Protein AF-A0A7C5MEH5-F1 (afdb_monomer_lite)

Sequence (62 aa):
MDEPQRLLLEEASEWCLLGLLFRCPNAGWREKIAGLASAVRDPALKEAARLASVQGSEALYH

Structure (mmCIF, N/CA/C/O backbone):
data_AF-A0A7C5MEH5-F1
#
_entry.id   AF-A0A7C5MEH5-F1
#
loop_
_atom_site.group_PDB
_atom_site.id
_atom_site.type_symbol
_atom_site.label_atom_id
_atom_site.label_alt_id
_atom_site.label_comp_id
_atom_site.label_asym_id
_atom_site.label_entity_id
_atom_site.label_seq_id
_atom_site.pdbx_PDB_ins_code
_atom_site.Cartn_x
_atom_site.Cartn_y
_atom_site.Cartn_z
_atom_site.occupancy
_atom_site.B_iso_or_equiv
_atom_site.auth_seq_id
_atom_site.auth_comp_id
_atom_site.auth_asym_id
_atom_site.auth_atom_id
_atom_site.pdbx_PDB_model_num
ATOM 1 N N . MET A 1 1 ? -8.877 -13.475 15.435 1.00 75.25 1 MET A N 1
ATOM 2 C CA . MET A 1 1 ? -8.131 -12.231 15.695 1.00 75.25 1 MET A CA 1
ATOM 3 C C . MET A 1 1 ? -9.124 -11.282 16.316 1.00 75.25 1 MET A C 1
ATOM 5 O O . MET A 1 1 ? -10.201 -11.147 15.744 1.00 75.25 1 MET A O 1
ATOM 9 N N . ASP A 1 2 ? -8.819 -10.723 17.482 1.00 91.06 2 ASP A N 1
ATOM 10 C CA . ASP A 1 2 ? -9.762 -9.822 18.143 1.00 91.06 2 ASP A CA 1
ATOM 11 C C . ASP A 1 2 ? -9.745 -8.447 17.458 1.00 91.06 2 ASP A C 1
ATOM 13 O O . ASP A 1 2 ? -8.822 -8.118 16.706 1.00 91.06 2 ASP A O 1
ATOM 17 N N . GLU A 1 3 ? -10.801 -7.667 17.683 1.00 89.50 3 GLU A N 1
ATOM 18 C CA . GLU A 1 3 ? -11.031 -6.380 17.016 1.00 89.50 3 GLU A CA 1
ATOM 19 C C . GLU A 1 3 ? -9.838 -5.403 17.119 1.00 89.50 3 GLU A C 1
ATOM 21 O O . GLU A 1 3 ? -9.443 -4.859 16.086 1.00 89.50 3 GLU A O 1
ATOM 26 N N . PRO A 1 4 ? -9.189 -5.215 18.289 1.00 93.56 4 PRO A N 1
ATOM 27 C CA . PRO A 1 4 ? -8.056 -4.294 18.406 1.00 93.56 4 PRO A CA 1
ATOM 28 C C . PRO A 1 4 ? -6.854 -4.697 17.545 1.00 93.56 4 PRO A C 1
ATOM 30 O O . PRO A 1 4 ? -6.223 -3.852 16.916 1.00 93.56 4 PRO A O 1
ATOM 33 N N . GLN A 1 5 ? -6.538 -5.991 17.481 1.00 93.31 5 GLN A N 1
ATOM 34 C CA . GLN A 1 5 ? -5.420 -6.501 16.688 1.00 93.31 5 GLN A CA 1
ATOM 35 C C . GLN A 1 5 ? -5.675 -6.312 15.191 1.00 93.31 5 GLN A C 1
ATOM 37 O O . GLN A 1 5 ? -4.734 -6.036 14.449 1.00 93.31 5 GLN A O 1
ATOM 42 N N . ARG A 1 6 ? -6.935 -6.423 14.748 1.00 91.38 6 ARG A N 1
ATOM 43 C CA . ARG A 1 6 ? -7.299 -6.139 13.357 1.00 91.38 6 ARG A CA 1
ATOM 44 C C . ARG A 1 6 ? -7.072 -4.669 13.021 1.00 91.38 6 ARG A C 1
ATOM 46 O O . ARG A 1 6 ? -6.405 -4.394 12.032 1.00 91.38 6 ARG A O 1
ATOM 53 N N . LEU A 1 7 ? -7.556 -3.753 13.861 1.00 92.12 7 LEU A N 1
ATOM 54 C CA . LEU A 1 7 ? -7.381 -2.310 13.652 1.00 92.12 7 LEU A CA 1
ATOM 55 C C . LEU A 1 7 ? -5.900 -1.918 13.584 1.00 92.12 7 LEU A C 1
ATOM 57 O O . LEU A 1 7 ? -5.496 -1.203 12.675 1.00 92.12 7 LEU A O 1
ATOM 61 N N . LEU A 1 8 ? -5.068 -2.457 14.480 1.00 94.12 8 LEU A N 1
ATOM 62 C CA . LEU A 1 8 ? -3.626 -2.194 14.465 1.00 94.12 8 LEU A CA 1
ATOM 63 C C . LEU A 1 8 ? -2.942 -2.707 13.189 1.00 94.12 8 LEU A C 1
ATOM 65 O O . LEU A 1 8 ? -2.020 -2.070 12.686 1.00 94.12 8 LEU A O 1
ATOM 69 N N . LEU A 1 9 ? -3.372 -3.855 12.656 1.00 91.88 9 LEU A N 1
ATOM 70 C CA . LEU A 1 9 ? -2.842 -4.380 11.395 1.00 91.88 9 LEU A CA 1
ATOM 71 C C . LEU A 1 9 ? -3.308 -3.570 10.183 1.00 91.88 9 LEU A C 1
ATOM 73 O O . LEU A 1 9 ? -2.528 -3.390 9.246 1.00 91.88 9 LEU A O 1
ATOM 77 N N . GLU A 1 10 ? -4.548 -3.084 10.196 1.00 92.31 10 GLU A N 1
ATOM 78 C CA . GLU A 1 10 ? -5.072 -2.172 9.176 1.00 92.31 10 GLU A CA 1
ATOM 79 C C . GLU A 1 10 ? -4.252 -0.872 9.167 1.00 92.31 10 GLU A C 1
ATOM 81 O O . GLU A 1 10 ? -3.662 -0.536 8.141 1.00 92.31 10 GLU A O 1
ATOM 86 N N . GLU A 1 11 ? -4.094 -0.215 10.320 1.00 94.81 11 GLU A N 1
ATOM 87 C CA . GLU A 1 11 ? -3.286 1.007 10.457 1.00 94.81 11 GLU A CA 1
ATOM 88 C C . GLU A 1 11 ? -1.826 0.783 10.038 1.00 94.81 11 GLU A C 1
ATOM 90 O O . GLU A 1 11 ? -1.253 1.570 9.283 1.00 94.81 11 GLU A O 1
ATOM 95 N N . ALA A 1 12 ? -1.208 -0.318 10.475 1.00 95.62 12 ALA A N 1
ATOM 96 C CA . ALA A 1 12 ? 0.153 -0.656 10.068 1.00 95.62 12 ALA A CA 1
ATOM 97 C C . ALA A 1 12 ? 0.263 -0.844 8.545 1.00 95.62 12 ALA A C 1
ATOM 99 O O . ALA A 1 12 ? 1.241 -0.406 7.937 1.00 95.62 12 ALA A O 1
ATOM 100 N N . SER A 1 13 ? -0.746 -1.456 7.918 1.00 95.75 13 SER A N 1
ATOM 101 C CA . SER A 1 13 ? -0.785 -1.653 6.466 1.00 95.75 13 SER A CA 1
ATOM 102 C C . SER A 1 13 ? -0.872 -0.326 5.715 1.00 95.75 13 SER A C 1
ATOM 104 O O . SER A 1 13 ? -0.204 -0.167 4.692 1.00 95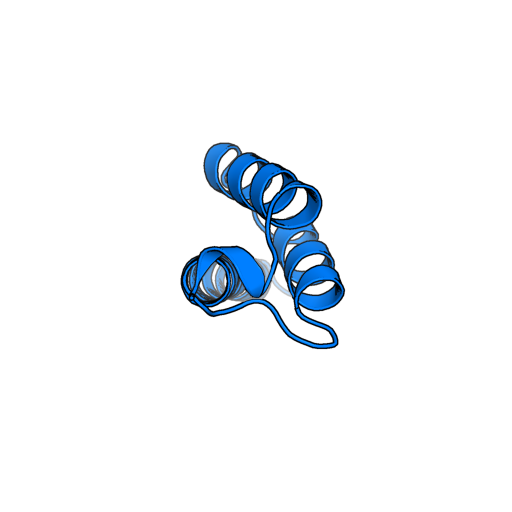.75 13 SER A O 1
ATOM 106 N N . GLU A 1 14 ? -1.626 0.642 6.239 1.00 96.69 14 GLU A N 1
ATOM 107 C CA . GLU A 1 14 ? -1.725 1.994 5.680 1.00 96.69 14 GLU A CA 1
ATOM 108 C C . GLU A 1 14 ? -0.372 2.714 5.707 1.00 96.69 14 GLU A C 1
ATOM 110 O O . GLU A 1 14 ? 0.101 3.194 4.671 1.00 96.69 14 GLU A O 1
ATOM 115 N N . TRP A 1 15 ? 0.318 2.698 6.851 1.00 96.88 15 TRP A N 1
ATOM 116 C CA . TRP A 1 15 ? 1.654 3.288 6.975 1.00 96.88 15 TRP A CA 1
ATOM 117 C C . TRP A 1 15 ? 2.695 2.594 6.094 1.00 96.88 15 TRP A C 1
ATOM 119 O O . TRP A 1 15 ? 3.512 3.257 5.445 1.00 96.88 15 TRP A O 1
ATOM 129 N N . CYS A 1 16 ? 2.666 1.261 6.028 1.00 96.31 16 CYS A N 1
ATOM 130 C CA . CYS A 1 16 ? 3.552 0.499 5.155 1.00 96.31 16 CYS A CA 1
ATOM 131 C C . CYS A 1 16 ? 3.314 0.826 3.678 1.00 96.31 16 CYS A C 1
ATOM 133 O O . CYS A 1 16 ? 4.282 0.985 2.930 1.00 96.31 16 CYS A O 1
ATOM 135 N N . LEU A 1 17 ? 2.052 0.948 3.257 1.00 96.69 17 LEU A N 1
ATOM 136 C CA . LEU A 1 17 ? 1.701 1.282 1.882 1.00 96.69 17 LEU A CA 1
ATOM 137 C C . LEU A 1 17 ? 2.163 2.694 1.524 1.00 96.6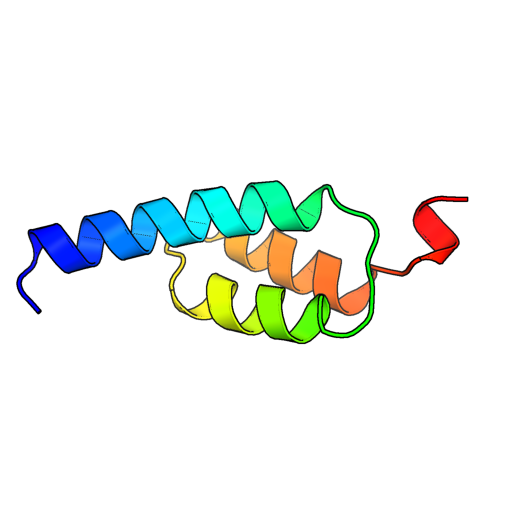9 17 LEU A C 1
ATOM 139 O O . LEU A 1 17 ? 2.836 2.857 0.509 1.00 96.69 17 LEU A O 1
ATOM 143 N N . LEU A 1 18 ? 1.899 3.688 2.377 1.00 95.75 18 LEU A N 1
ATOM 144 C CA . LEU A 1 18 ? 2.408 5.051 2.196 1.00 95.75 18 LEU A CA 1
ATOM 145 C C . LEU A 1 18 ? 3.927 5.051 2.002 1.00 95.75 18 LEU A C 1
ATOM 147 O O . LEU A 1 18 ? 4.427 5.576 1.011 1.00 95.75 18 LEU A O 1
ATOM 151 N N . GLY A 1 19 ? 4.667 4.392 2.894 1.00 95.00 19 GLY A N 1
ATOM 152 C CA . GLY A 1 19 ? 6.122 4.303 2.788 1.00 95.00 19 GLY A CA 1
ATOM 153 C C . GLY A 1 19 ? 6.611 3.577 1.530 1.00 95.00 19 GLY A C 1
ATOM 154 O O . GLY A 1 19 ? 7.703 3.875 1.049 1.00 95.00 19 GLY A O 1
ATOM 155 N N . LEU A 1 20 ? 5.838 2.631 0.994 1.00 95.00 20 LEU A N 1
ATOM 156 C CA . LEU A 1 20 ? 6.173 1.889 -0.222 1.00 95.00 20 LEU A CA 1
ATOM 157 C C . LEU A 1 20 ? 5.937 2.712 -1.496 1.00 95.00 20 LEU A C 1
ATOM 159 O O . LEU A 1 20 ? 6.740 2.614 -2.425 1.00 95.00 20 LEU A O 1
ATOM 163 N N . LEU A 1 21 ? 4.887 3.539 -1.526 1.00 94.06 21 LEU A N 1
ATOM 164 C CA . LEU A 1 21 ? 4.536 4.394 -2.668 1.00 94.06 21 LEU A CA 1
ATOM 165 C C . LEU A 1 21 ? 5.613 5.437 -2.994 1.00 94.06 21 LEU A C 1
ATOM 167 O O . LEU A 1 21 ? 5.743 5.830 -4.148 1.00 94.06 21 LEU A O 1
ATOM 171 N N . PHE A 1 22 ? 6.406 5.847 -2.003 1.00 91.62 22 PHE A N 1
ATOM 172 C CA . PHE A 1 22 ? 7.503 6.805 -2.179 1.00 91.62 22 PHE A CA 1
ATOM 173 C C . PHE A 1 22 ? 8.872 6.156 -2.433 1.00 91.62 22 PHE A C 1
ATOM 175 O O . PHE A 1 22 ? 9.892 6.849 -2.464 1.00 91.62 22 PHE A O 1
ATOM 182 N N . ARG A 1 23 ? 8.934 4.833 -2.625 1.00 90.31 23 ARG A N 1
ATOM 183 C CA . ARG A 1 23 ? 10.174 4.117 -2.963 1.00 90.31 23 ARG A CA 1
ATOM 184 C C . ARG A 1 23 ? 10.239 3.821 -4.454 1.00 90.31 23 ARG A C 1
ATOM 186 O O . ARG A 1 23 ? 9.213 3.563 -5.077 1.00 90.31 23 ARG A O 1
ATOM 193 N N . CYS A 1 24 ? 11.462 3.772 -4.985 1.00 89.75 24 CYS A N 1
ATOM 194 C CA . CYS A 1 24 ? 11.697 3.318 -6.351 1.00 89.75 24 CYS A CA 1
ATOM 195 C C . CYS A 1 24 ? 11.096 1.911 -6.539 1.00 89.75 24 CYS A C 1
ATOM 197 O O . CYS A 1 24 ? 11.387 1.022 -5.721 1.00 89.75 24 CYS A O 1
ATOM 199 N N . PRO A 1 25 ? 10.243 1.702 -7.559 1.00 90.25 25 PRO A N 1
ATOM 200 C CA . PRO A 1 25 ? 9.732 0.382 -7.892 1.00 90.25 25 PRO A CA 1
ATOM 201 C C . PRO A 1 25 ? 10.879 -0.604 -8.110 1.00 90.25 25 PRO A C 1
ATOM 203 O O . PRO A 1 25 ? 11.932 -0.237 -8.602 1.00 90.25 25 PRO A O 1
ATOM 206 N N . ASN A 1 26 ? 10.691 -1.857 -7.715 1.00 88.50 26 ASN A N 1
ATOM 207 C CA . ASN A 1 26 ? 11.657 -2.930 -7.937 1.00 88.50 26 ASN A CA 1
ATOM 208 C C . ASN A 1 26 ? 10.930 -4.274 -8.060 1.00 88.50 26 ASN A C 1
ATOM 210 O O . ASN A 1 26 ? 9.694 -4.340 -8.006 1.00 88.50 26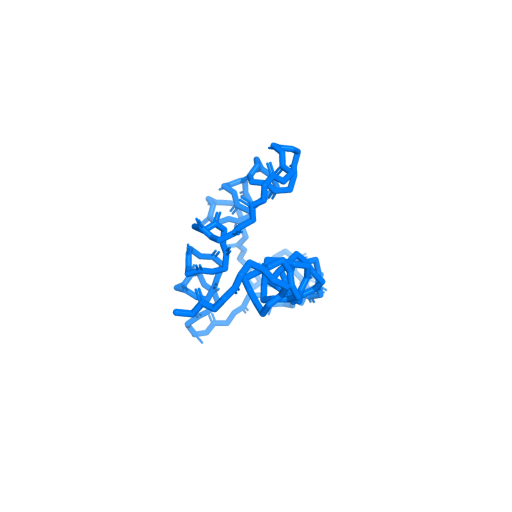 ASN A O 1
ATOM 214 N N . ALA A 1 27 ? 11.691 -5.360 -8.205 1.00 87.56 27 ALA A N 1
ATOM 215 C CA . ALA A 1 27 ? 11.143 -6.711 -8.199 1.00 87.56 27 ALA A CA 1
ATOM 216 C C . ALA A 1 27 ? 10.278 -6.956 -6.941 1.00 87.56 27 ALA A C 1
ATOM 218 O O . ALA A 1 27 ? 10.734 -6.830 -5.803 1.00 87.56 27 ALA A O 1
ATOM 219 N N . GLY A 1 28 ? 9.003 -7.292 -7.156 1.00 89.62 28 GLY A N 1
ATOM 220 C CA . GLY A 1 28 ? 8.025 -7.550 -6.094 1.00 89.62 28 GLY A CA 1
ATOM 221 C C . GLY A 1 28 ? 7.371 -6.306 -5.478 1.00 89.62 28 GLY A C 1
AT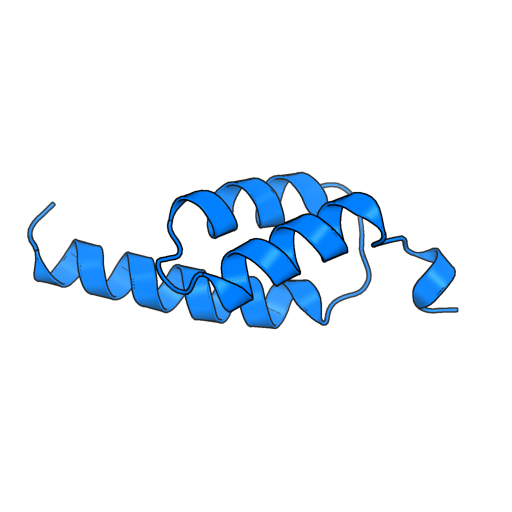OM 222 O O . GLY A 1 28 ? 6.525 -6.437 -4.594 1.00 89.62 28 GLY A O 1
ATOM 223 N N . TRP A 1 29 ? 7.701 -5.091 -5.927 1.00 93.44 29 TRP A N 1
ATOM 224 C CA . TRP A 1 29 ? 7.060 -3.865 -5.430 1.00 93.44 29 TRP A CA 1
ATOM 225 C C . TRP A 1 29 ? 5.548 -3.849 -5.705 1.00 93.44 29 TRP A C 1
ATOM 227 O O . TRP A 1 29 ? 4.760 -3.558 -4.807 1.00 93.44 29 TRP A O 1
ATOM 237 N N . ARG A 1 30 ? 5.129 -4.254 -6.913 1.00 93.12 30 ARG A N 1
ATOM 238 C CA . ARG A 1 30 ? 3.705 -4.309 -7.301 1.00 93.12 30 ARG A CA 1
ATOM 239 C C . ARG A 1 30 ? 2.911 -5.320 -6.477 1.00 93.12 30 ARG A C 1
ATOM 241 O O . ARG A 1 30 ? 1.808 -5.021 -6.035 1.00 93.12 30 ARG A O 1
ATOM 248 N N . GLU A 1 31 ? 3.487 -6.492 -6.228 1.00 93.88 31 GLU A N 1
ATOM 249 C CA . GLU A 1 31 ? 2.871 -7.538 -5.401 1.00 93.88 31 GLU A CA 1
ATOM 250 C C . GLU A 1 31 ? 2.696 -7.067 -3.954 1.00 93.88 31 GLU A C 1
ATOM 252 O O . GLU A 1 31 ? 1.639 -7.271 -3.358 1.00 93.88 31 GLU A O 1
ATOM 257 N N . LYS A 1 32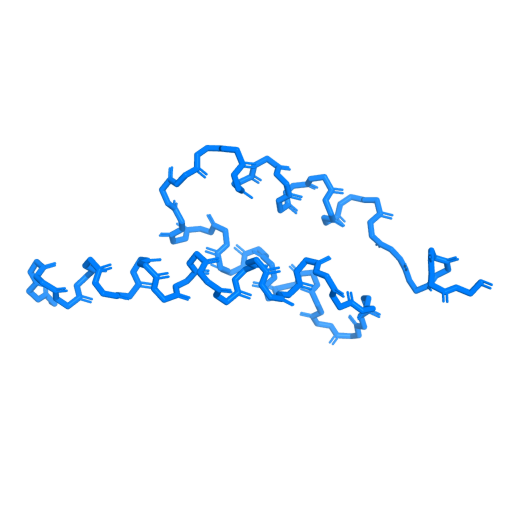 ? 3.694 -6.362 -3.405 1.00 94.69 32 LYS A N 1
ATOM 258 C CA . LYS A 1 32 ? 3.615 -5.764 -2.065 1.00 94.69 32 LYS A C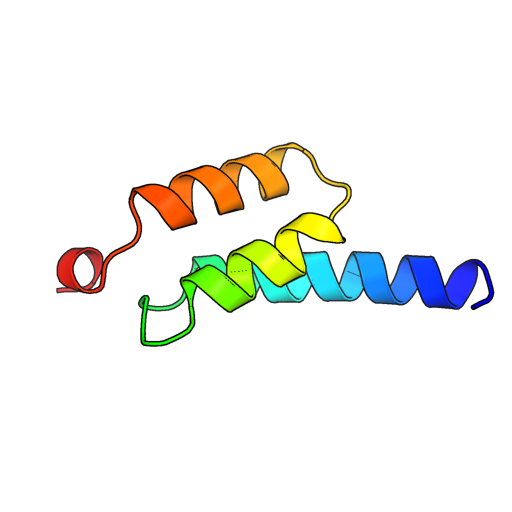A 1
ATOM 259 C C . LYS A 1 32 ? 2.544 -4.677 -1.981 1.00 94.69 32 LYS A C 1
ATOM 261 O O . LYS A 1 32 ? 1.792 -4.663 -1.010 1.00 94.69 32 LYS A O 1
ATOM 266 N N . ILE A 1 33 ? 2.437 -3.807 -2.990 1.00 95.06 33 ILE A N 1
ATOM 267 C CA . ILE A 1 33 ? 1.356 -2.813 -3.057 1.00 95.06 33 ILE A CA 1
ATOM 268 C C . ILE A 1 33 ? -0.008 -3.498 -3.090 1.00 95.06 33 ILE A C 1
ATOM 270 O O . ILE A 1 33 ? -0.876 -3.134 -2.302 1.00 95.06 33 ILE A O 1
ATOM 274 N N . ALA A 1 34 ? -0.196 -4.499 -3.954 1.00 93.75 34 ALA A N 1
ATOM 275 C CA . ALA A 1 34 ? -1.463 -5.217 -4.067 1.00 93.75 34 ALA A CA 1
ATOM 276 C C . ALA A 1 34 ? -1.851 -5.912 -2.750 1.00 93.75 34 ALA A C 1
ATOM 278 O O . ALA A 1 34 ? -3.003 -5.830 -2.324 1.00 93.75 34 ALA A O 1
ATOM 279 N N . GLY A 1 35 ? -0.880 -6.542 -2.079 1.00 94.56 35 GLY A N 1
ATOM 280 C CA . GLY A 1 35 ? -1.081 -7.169 -0.775 1.00 94.56 35 GLY A CA 1
ATOM 281 C C . GLY A 1 35 ? -1.532 -6.168 0.288 1.00 94.56 35 GLY A C 1
ATOM 282 O O . GLY A 1 35 ? -2.563 -6.375 0.925 1.00 94.56 35 GLY A O 1
ATOM 283 N N . LEU A 1 36 ? -0.815 -5.051 0.435 1.00 94.88 36 LEU A N 1
ATOM 284 C CA . LEU A 1 36 ? -1.136 -4.024 1.433 1.00 94.88 36 LEU A CA 1
ATOM 285 C C . LEU A 1 36 ? -2.466 -3.317 1.134 1.00 94.88 36 LEU A C 1
ATOM 287 O O . LEU A 1 36 ? -3.278 -3.131 2.035 1.00 94.88 36 LEU A O 1
ATOM 291 N N . ALA A 1 37 ? -2.737 -2.986 -0.132 1.00 94.06 37 ALA A N 1
ATOM 292 C CA . ALA A 1 37 ? -3.959 -2.290 -0.538 1.00 94.06 37 ALA A CA 1
ATOM 293 C C . ALA A 1 37 ? -5.245 -3.077 -0.222 1.00 94.06 37 ALA A C 1
ATOM 295 O O . ALA A 1 37 ? -6.301 -2.471 -0.033 1.00 94.06 37 ALA A O 1
ATOM 296 N N . SER A 1 38 ? -5.163 -4.411 -0.128 1.00 92.50 38 SER A N 1
ATOM 297 C CA . SER A 1 38 ? -6.299 -5.259 0.257 1.00 92.50 38 SER A CA 1
ATOM 298 C C . SER A 1 38 ? -6.745 -5.064 1.713 1.00 92.50 38 SER A C 1
ATOM 300 O O . SER A 1 38 ? -7.922 -5.260 2.013 1.00 92.50 38 SER A O 1
ATOM 302 N N . ALA A 1 39 ? -5.831 -4.635 2.591 1.00 90.88 39 ALA A N 1
ATOM 303 C CA . ALA A 1 39 ? -6.057 -4.465 4.026 1.00 90.88 39 ALA A CA 1
ATOM 304 C C . ALA A 1 39 ? -6.303 -3.004 4.451 1.00 90.88 39 ALA A C 1
ATOM 306 O O . ALA A 1 39 ? -6.743 -2.755 5.567 1.00 90.88 39 ALA A O 1
ATOM 307 N N . VAL A 1 40 ? -6.044 -2.035 3.570 1.00 91.44 40 VAL A N 1
ATOM 308 C CA . VAL A 1 40 ? -6.272 -0.602 3.828 1.00 91.44 40 VAL A CA 1
ATOM 309 C C . VAL A 1 40 ? -7.768 -0.265 3.832 1.00 91.44 40 VAL A C 1
ATOM 311 O O . VAL A 1 40 ? -8.546 -0.877 3.092 1.00 91.44 40 VAL A O 1
ATOM 314 N N . ARG A 1 41 ? -8.204 0.728 4.620 1.00 89.88 41 ARG A N 1
ATOM 315 C CA . ARG A 1 41 ? -9.593 1.233 4.581 1.00 89.88 41 ARG A CA 1
ATOM 316 C C . ARG A 1 41 ? -9.705 2.563 3.857 1.00 89.88 41 ARG A C 1
ATOM 318 O O . ARG A 1 41 ? -10.716 2.769 3.183 1.00 89.88 41 ARG A O 1
ATOM 325 N N . ASP A 1 42 ? -8.674 3.401 3.931 1.00 94.06 42 ASP A N 1
ATOM 326 C CA . ASP A 1 42 ? -8.653 4.699 3.263 1.00 94.06 42 ASP A CA 1
ATOM 327 C C . ASP A 1 42 ? -8.827 4.558 1.725 1.00 94.06 42 ASP A C 1
ATOM 329 O O . ASP A 1 42 ? -7.998 3.937 1.044 1.00 94.06 42 ASP A O 1
ATOM 333 N N . PRO A 1 43 ? -9.911 5.111 1.144 1.00 94.19 43 PRO A N 1
ATOM 334 C CA . PRO A 1 43 ? -10.191 4.992 -0.283 1.00 94.19 43 PRO A CA 1
ATOM 335 C C . PRO A 1 43 ? -9.212 5.784 -1.161 1.00 94.19 43 PRO A C 1
ATOM 337 O O . PRO A 1 43 ? -8.918 5.349 -2.275 1.00 94.19 43 PRO A O 1
ATOM 340 N N . ALA A 1 44 ? -8.681 6.910 -0.679 1.00 95.62 44 ALA A N 1
ATOM 341 C CA . ALA A 1 44 ? -7.679 7.683 -1.405 1.00 95.62 44 ALA A CA 1
ATOM 342 C C . ALA A 1 44 ? -6.356 6.913 -1.473 1.00 95.62 44 ALA A C 1
ATOM 344 O O . ALA A 1 44 ? -5.713 6.872 -2.523 1.00 95.62 44 ALA A O 1
ATOM 345 N N . LEU A 1 45 ? -5.986 6.226 -0.391 1.00 95.31 45 LEU A N 1
ATOM 346 C CA . LEU A 1 45 ? -4.783 5.403 -0.359 1.00 95.31 45 LEU A CA 1
ATOM 347 C C . LEU A 1 45 ? -4.904 4.151 -1.248 1.00 95.31 45 LEU A C 1
ATOM 349 O O . LEU A 1 45 ? -3.943 3.781 -1.927 1.00 95.31 45 LEU A O 1
ATOM 353 N N . LYS A 1 46 ? -6.093 3.537 -1.331 1.00 95.56 46 LYS A N 1
ATOM 354 C CA . LYS A 1 46 ? -6.374 2.471 -2.315 1.00 95.56 46 LYS A CA 1
ATOM 355 C C . LYS A 1 46 ? -6.218 2.950 -3.751 1.00 95.56 46 LYS A C 1
ATOM 357 O O . LYS A 1 46 ? -5.630 2.251 -4.575 1.00 95.56 46 LYS A O 1
ATOM 362 N N . GLU A 1 47 ? -6.734 4.136 -4.052 1.00 95.94 47 GLU A N 1
ATOM 363 C CA . GLU A 1 47 ? -6.617 4.706 -5.390 1.00 95.94 47 GLU A CA 1
ATOM 364 C C . GLU A 1 47 ? -5.160 5.046 -5.727 1.00 95.94 47 GLU A C 1
ATOM 366 O O . GLU A 1 47 ? -4.688 4.727 -6.820 1.00 95.94 47 GLU A O 1
ATOM 371 N N . ALA A 1 48 ? -4.402 5.583 -4.768 1.00 95.50 48 ALA A N 1
ATOM 372 C CA . ALA A 1 48 ? -2.968 5.805 -4.921 1.00 95.50 48 ALA A CA 1
ATOM 373 C C . ALA A 1 48 ? -2.215 4.496 -5.217 1.00 95.50 48 ALA A C 1
ATOM 375 O O . ALA A 1 48 ? -1.420 4.448 -6.154 1.00 95.50 48 ALA A O 1
ATOM 376 N N . ALA A 1 49 ? -2.514 3.408 -4.497 1.00 95.69 49 ALA A N 1
ATOM 377 C CA . ALA A 1 49 ? -1.955 2.080 -4.764 1.00 95.69 49 ALA A CA 1
ATOM 378 C C . ALA A 1 49 ? -2.280 1.558 -6.168 1.00 95.69 49 ALA A C 1
ATOM 380 O O . ALA A 1 49 ? -1.416 0.977 -6.836 1.00 95.69 49 ALA A O 1
ATOM 381 N N . ARG A 1 50 ? -3.507 1.785 -6.645 1.00 95.56 50 ARG A N 1
ATOM 382 C CA . ARG A 1 50 ? -3.929 1.407 -7.997 1.00 95.56 50 ARG A CA 1
ATOM 383 C C . ARG A 1 50 ? -3.151 2.187 -9.056 1.00 95.56 50 ARG A C 1
ATOM 385 O O . ARG A 1 50 ? -2.593 1.580 -9.970 1.00 95.56 50 ARG A O 1
ATOM 392 N N . LEU A 1 51 ? -3.084 3.512 -8.928 1.00 94.56 51 LEU A N 1
ATOM 393 C CA . LEU A 1 51 ? -2.354 4.383 -9.853 1.00 94.56 51 LEU A CA 1
ATOM 394 C C . LEU A 1 51 ? -0.863 4.042 -9.878 1.00 94.56 51 LEU A C 1
ATOM 396 O O . LEU A 1 51 ? -0.293 3.856 -10.952 1.00 94.56 51 LEU A O 1
ATOM 400 N N . ALA A 1 52 ? -0.258 3.872 -8.705 1.00 92.94 52 ALA A N 1
ATOM 401 C CA . ALA A 1 52 ? 1.137 3.491 -8.552 1.00 92.94 52 ALA A CA 1
ATOM 402 C C . ALA A 1 52 ? 1.430 2.114 -9.169 1.00 92.94 52 ALA A C 1
ATOM 404 O O . ALA A 1 52 ? 2.434 1.954 -9.853 1.00 92.94 52 ALA A O 1
ATOM 405 N N . SER A 1 53 ? 0.534 1.134 -9.028 1.00 90.62 53 SER A N 1
ATOM 406 C CA . SER A 1 53 ? 0.708 -0.187 -9.653 1.00 90.62 53 SER A CA 1
ATOM 407 C C . SER A 1 53 ? 0.671 -0.141 -11.186 1.00 90.62 53 SER A C 1
ATOM 409 O O . SER A 1 53 ? 1.350 -0.936 -11.837 1.00 90.62 53 SER A O 1
ATOM 411 N N . VAL A 1 54 ? -0.108 0.779 -11.765 1.00 90.31 54 VAL A N 1
ATOM 412 C CA . VAL A 1 54 ? -0.237 0.945 -13.223 1.00 90.31 54 VAL A CA 1
ATOM 413 C C . VAL A 1 54 ? 0.917 1.766 -13.798 1.00 90.31 54 VAL A C 1
ATOM 415 O O . VAL A 1 54 ? 1.471 1.405 -14.832 1.00 90.31 54 VAL A O 1
ATOM 418 N N . GLN A 1 55 ? 1.269 2.869 -13.139 1.00 87.88 55 GLN A N 1
ATOM 419 C CA . GLN A 1 55 ? 2.167 3.890 -13.685 1.00 87.88 55 GLN A CA 1
ATOM 420 C C . GLN A 1 55 ? 3.590 3.797 -13.125 1.00 87.88 55 GLN A C 1
ATOM 422 O O . GLN A 1 55 ? 4.538 4.247 -13.763 1.00 87.88 55 GLN A O 1
ATOM 427 N N . GLY A 1 56 ? 3.756 3.197 -11.946 1.00 85.69 56 GLY A N 1
ATOM 428 C CA . GLY A 1 56 ? 5.037 3.062 -11.268 1.00 85.69 56 GLY A CA 1
ATOM 429 C C . GLY A 1 56 ? 6.018 2.220 -12.077 1.00 85.69 56 GLY A C 1
ATOM 430 O O . GLY A 1 56 ? 5.751 1.059 -12.421 1.00 85.69 56 GLY A O 1
ATOM 431 N N . SER A 1 57 ? 7.171 2.820 -12.356 1.00 82.94 57 SER A N 1
ATOM 432 C CA . SER A 1 57 ? 8.324 2.176 -12.975 1.00 82.94 57 SER A CA 1
ATOM 433 C C . SER A 1 57 ? 9.623 2.773 -12.432 1.00 82.94 57 SER A C 1
ATOM 435 O O . SER A 1 57 ? 9.638 3.917 -11.977 1.00 82.94 57 SER A O 1
ATOM 437 N N . GLU A 1 58 ? 10.712 2.005 -12.508 1.00 82.69 58 GLU A N 1
ATOM 438 C CA . GLU A 1 58 ? 12.067 2.477 -12.177 1.00 82.69 58 GLU A CA 1
ATOM 439 C C . GLU A 1 58 ? 12.461 3.717 -12.998 1.00 82.69 58 GLU A C 1
ATOM 441 O O . GLU A 1 58 ? 13.141 4.606 -12.499 1.00 82.69 58 GLU A O 1
ATOM 446 N N . ALA A 1 59 ? 11.959 3.833 -14.233 1.00 79.38 59 ALA A N 1
ATOM 447 C CA . ALA A 1 59 ? 12.243 4.952 -15.131 1.00 79.38 59 ALA A CA 1
ATOM 448 C C . ALA A 1 59 ? 11.711 6.312 -14.641 1.00 79.38 59 ALA A C 1
ATOM 450 O O . ALA A 1 59 ? 12.153 7.337 -15.138 1.00 79.38 59 ALA A O 1
ATOM 451 N N . LEU A 1 60 ? 10.780 6.344 -13.679 1.00 75.75 60 LEU A N 1
ATOM 452 C CA . LEU A 1 60 ? 10.303 7.596 -13.074 1.00 75.75 60 LEU A CA 1
ATOM 453 C C . LEU A 1 60 ? 11.266 8.164 -12.014 1.00 75.75 60 LEU A C 1
ATOM 455 O O . LEU A 1 60 ? 11.024 9.255 -11.506 1.00 75.75 60 LEU A O 1
ATOM 459 N N . TYR A 1 61 ? 12.318 7.423 -11.652 1.00 69.06 61 TYR A N 1
ATOM 460 C CA . TYR A 1 61 ? 13.290 7.791 -10.616 1.00 69.06 61 TYR A CA 1
ATOM 461 C C . TYR A 1 61 ? 14.664 8.218 -11.170 1.00 69.06 61 TYR A C 1
ATOM 463 O O . TYR A 1 61 ? 15.559 8.530 -10.381 1.00 69.06 61 TYR A O 1
ATOM 471 N N . HIS A 1 62 ? 14.836 8.240 -12.494 1.00 61.97 62 HIS A N 1
ATOM 472 C CA . HIS A 1 62 ? 16.075 8.593 -13.197 1.00 61.97 62 HIS A CA 1
ATOM 473 C C . HIS A 1 62 ? 15.862 9.797 -14.114 1.00 61.97 62 HIS A C 1
ATOM 475 O O . HIS A 1 62 ? 16.824 10.586 -14.247 1.00 61.97 62 HIS A O 1
#

pLDDT: mean 91.1, std 6.59, range [61.97, 96.88]

Radius of gyration: 12.38 Å; chains: 1; bounding box: 27×21×34 Å

Foldseek 3Di:
DDPVVLVVLQVVLLVVLVVLLPDQDDVCSLVSLVVSLVSHDDPVSVVSSVCCSVPGHNVVVD

Secondary structure (DSSP, 8-state):
--HHHHHHHHHHHHHHHHHHHTSPP-TTHHHHHHHHHTT---HHHHHHHHHHHHH--GGGG-